Protein AF-E9I3D3-F1 (afdb_monomer_lite)

Structure (mmCIF, N/CA/C/O backbone):
data_AF-E9I3D3-F1
#
_entry.id   AF-E9I3D3-F1
#
loop_
_atom_site.group_PDB
_atom_site.id
_atom_site.type_symbol
_atom_site.label_atom_id
_atom_site.label_alt_id
_atom_site.label_comp_id
_atom_site.label_asym_id
_atom_site.label_entity_id
_atom_site.label_seq_id
_atom_site.pdbx_PDB_ins_code
_atom_site.Cartn_x
_atom_site.Cartn_y
_atom_site.Cartn_z
_atom_site.occupancy
_atom_site.B_iso_or_equiv
_atom_site.auth_seq_id
_atom_site.auth_comp_id
_atom_site.auth_asym_id
_atom_site.auth_atom_id
_atom_site.pdbx_PDB_model_num
ATOM 1 N N . MET A 1 1 ? -4.211 -24.464 13.431 1.00 39.22 1 MET A N 1
ATOM 2 C CA . MET A 1 1 ? -4.792 -23.364 14.235 1.00 39.22 1 MET A CA 1
ATOM 3 C C . MET A 1 1 ? -4.269 -22.022 13.716 1.00 39.22 1 MET A C 1
ATOM 5 O O . MET A 1 1 ? -3.355 -21.473 14.306 1.00 39.22 1 MET A O 1
ATOM 9 N N . THR A 1 2 ? -4.808 -21.493 12.605 1.00 46.53 2 THR A N 1
ATOM 10 C CA . THR A 1 2 ? -4.333 -20.205 12.036 1.00 46.53 2 THR A CA 1
ATOM 11 C C . THR A 1 2 ? -5.432 -19.461 11.262 1.00 46.53 2 THR A C 1
ATOM 13 O O . THR A 1 2 ? -5.239 -19.005 10.145 1.00 46.53 2 THR A O 1
ATOM 16 N N . ARG A 1 3 ? -6.625 -19.287 11.854 1.00 50.22 3 ARG A N 1
ATOM 17 C CA . ARG A 1 3 ? -7.694 -18.449 11.253 1.00 50.22 3 ARG A CA 1
ATOM 18 C C . ARG A 1 3 ? -7.287 -16.973 11.065 1.00 50.22 3 ARG A C 1
ATOM 20 O O . ARG A 1 3 ? -7.968 -16.250 10.353 1.00 50.22 3 ARG A O 1
ATOM 27 N N . LYS A 1 4 ? -6.205 -16.515 11.713 1.00 50.62 4 LYS A N 1
ATOM 28 C CA . LYS A 1 4 ? -5.813 -15.097 11.801 1.00 50.62 4 LYS A CA 1
ATOM 29 C C . LYS A 1 4 ? -4.961 -14.569 10.636 1.00 50.62 4 LYS A C 1
ATOM 31 O O . LYS A 1 4 ? -4.973 -13.354 10.475 1.00 50.62 4 LYS A O 1
ATOM 3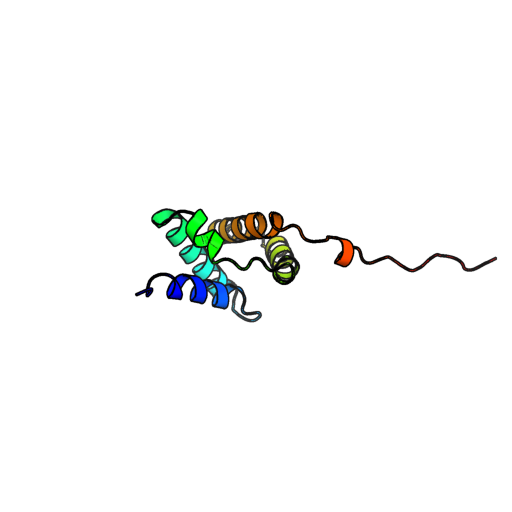6 N N . SER A 1 5 ? -4.264 -15.419 9.874 1.00 54.50 5 SER A N 1
ATOM 37 C CA . SER A 1 5 ? -3.480 -15.015 8.686 1.00 54.50 5 SER A CA 1
ATOM 38 C C . SER A 1 5 ? -4.320 -15.003 7.403 1.00 54.50 5 SER A C 1
ATOM 40 O O . SER A 1 5 ? -4.067 -14.223 6.494 1.00 54.50 5 SER A O 1
ATOM 42 N N . PHE A 1 6 ? -5.378 -15.817 7.353 1.00 56.97 6 PHE A N 1
ATOM 43 C CA . PHE A 1 6 ? -6.227 -15.983 6.169 1.00 56.97 6 PHE A CA 1
ATOM 44 C C . PHE A 1 6 ? -6.895 -14.682 5.696 1.00 56.97 6 PHE A C 1
ATOM 46 O O . PHE A 1 6 ? -7.027 -14.460 4.496 1.00 56.97 6 PHE A O 1
ATOM 53 N N . THR A 1 7 ? -7.305 -13.809 6.621 1.00 61.78 7 THR A N 1
ATOM 54 C CA . THR A 1 7 ? -7.935 -12.527 6.270 1.00 61.78 7 THR A CA 1
ATOM 55 C C . THR A 1 7 ? -6.937 -11.548 5.649 1.00 61.78 7 THR A C 1
ATOM 57 O O . THR A 1 7 ? -7.289 -10.843 4.712 1.00 61.78 7 THR A O 1
ATOM 60 N N . GLU A 1 8 ? -5.691 -11.530 6.127 1.00 65.12 8 GLU A N 1
ATOM 61 C CA . GLU A 1 8 ? -4.638 -10.630 5.632 1.00 65.12 8 GLU A CA 1
ATOM 62 C C . GLU A 1 8 ? -4.238 -11.017 4.199 1.00 65.12 8 GLU A C 1
ATOM 64 O O . GLU A 1 8 ? -4.221 -10.166 3.314 1.00 65.12 8 GLU A O 1
ATOM 69 N N . THR A 1 9 ? -4.055 -12.315 3.929 1.00 67.38 9 THR A N 1
ATOM 70 C CA . THR A 1 9 ? -3.771 -12.822 2.576 1.00 67.38 9 THR A CA 1
ATOM 71 C C . THR A 1 9 ? -4.924 -12.567 1.600 1.00 67.38 9 THR A C 1
ATOM 73 O O . THR A 1 9 ? -4.693 -12.235 0.442 1.00 67.38 9 THR A O 1
ATOM 76 N N . LYS A 1 10 ? -6.180 -12.658 2.059 1.00 75.12 10 LYS A N 1
ATOM 77 C CA . LYS A 1 10 ? -7.349 -12.343 1.224 1.00 75.12 10 LYS A CA 1
ATOM 78 C C . LYS A 1 10 ? -7.411 -10.876 0.812 1.00 75.12 10 LYS A C 1
ATOM 80 O O . LYS A 1 10 ? -7.694 -10.598 -0.346 1.00 75.12 10 LYS A O 1
ATOM 85 N N . ILE A 1 11 ? -7.147 -9.953 1.740 1.00 77.25 11 ILE A N 1
ATOM 86 C CA . ILE A 1 11 ? -7.142 -8.508 1.451 1.00 77.25 11 ILE A CA 1
ATOM 87 C C . ILE A 1 11 ? -6.062 -8.182 0.418 1.00 77.25 11 ILE A C 1
ATOM 89 O O . ILE A 1 11 ? -6.299 -7.410 -0.500 1.00 77.25 11 ILE A O 1
ATOM 93 N N . ILE A 1 12 ? -4.895 -8.810 0.533 1.00 75.75 12 ILE A N 1
ATOM 94 C CA . ILE A 1 12 ? -3.784 -8.600 -0.396 1.00 75.75 12 ILE A CA 1
ATOM 95 C C . ILE A 1 12 ? -4.120 -9.123 -1.796 1.00 75.75 12 ILE A C 1
ATOM 97 O O . ILE A 1 12 ? -3.844 -8.435 -2.773 1.00 75.75 12 ILE A O 1
ATOM 101 N N . ASN A 1 13 ? -4.784 -10.276 -1.906 1.00 75.75 13 ASN A N 1
ATOM 102 C CA . ASN A 1 13 ? -5.249 -10.780 -3.202 1.00 75.75 13 ASN A CA 1
ATOM 103 C C . ASN A 1 13 ? -6.257 -9.829 -3.866 1.00 75.75 13 ASN A C 1
ATOM 105 O O . ASN A 1 13 ? -6.163 -9.604 -5.064 1.00 75.75 13 ASN A O 1
ATOM 109 N N . ILE A 1 14 ? -7.155 -9.219 -3.084 1.00 78.31 14 ILE A N 1
ATOM 110 C CA . ILE A 1 14 ? -8.091 -8.192 -3.574 1.00 78.31 14 ILE A CA 1
ATOM 111 C C . ILE A 1 14 ? -7.322 -6.956 -4.069 1.00 78.31 14 ILE A C 1
ATOM 113 O O . ILE A 1 14 ? -7.667 -6.373 -5.086 1.00 78.31 14 ILE A O 1
ATOM 117 N N . ILE A 1 15 ? -6.248 -6.547 -3.390 1.00 75.75 15 ILE A N 1
ATOM 118 C CA . ILE A 1 15 ? -5.438 -5.403 -3.839 1.00 75.75 15 ILE A CA 1
ATOM 119 C C . ILE A 1 15 ? -4.700 -5.721 -5.155 1.00 75.75 15 ILE A C 1
ATOM 121 O O . ILE A 1 15 ? -4.591 -4.839 -6.008 1.00 75.75 15 ILE A O 1
ATOM 125 N N . ARG A 1 16 ? -4.222 -6.964 -5.330 1.00 73.25 16 ARG A N 1
ATOM 126 C CA . ARG A 1 16 ? -3.494 -7.420 -6.532 1.00 73.25 16 ARG A CA 1
ATOM 127 C C . ARG A 1 16 ? -4.380 -7.626 -7.762 1.00 73.25 16 ARG A C 1
ATOM 129 O O . ARG A 1 16 ? -3.850 -7.709 -8.861 1.00 73.25 16 ARG A O 1
ATOM 136 N N . GLU A 1 17 ? -5.697 -7.724 -7.612 1.00 77.88 17 GLU A N 1
ATOM 137 C CA . GLU A 1 17 ? -6.587 -8.003 -8.740 1.00 77.88 17 GLU A CA 1
ATOM 138 C C . GLU A 1 17 ? -6.659 -6.791 -9.698 1.00 77.88 17 GLU A C 1
ATOM 140 O O . GLU A 1 17 ? -7.171 -5.705 -9.378 1.00 77.88 17 GLU A O 1
ATOM 145 N N . GLU A 1 18 ? -6.074 -6.962 -10.887 1.00 63.56 18 GLU A N 1
ATOM 146 C CA . GLU A 1 18 ? -6.094 -6.003 -11.994 1.00 63.56 18 GLU A CA 1
ATOM 147 C C . GLU A 1 18 ? -7.494 -5.980 -12.619 1.00 63.56 18 GLU A C 1
ATOM 149 O O . GLU A 1 18 ? -7.823 -6.765 -13.501 1.00 63.56 18 GLU A O 1
ATOM 154 N N . GLY A 1 19 ? -8.363 -5.111 -12.104 1.00 66.69 19 GLY A N 1
ATOM 155 C CA . GLY A 1 19 ? -9.734 -4.961 -12.604 1.00 66.69 19 GLY A CA 1
ATOM 156 C C . GLY A 1 19 ? -10.738 -4.469 -11.567 1.00 66.69 19 GLY A C 1
ATOM 157 O O . GLY A 1 19 ? -11.849 -4.088 -11.926 1.00 66.69 19 GLY A O 1
ATOM 158 N N . LEU A 1 20 ? -10.364 -4.445 -10.284 1.00 73.06 20 LEU A N 1
ATOM 159 C CA . LEU A 1 20 ? -11.230 -3.901 -9.241 1.00 73.06 20 LEU A CA 1
ATOM 160 C C . LEU A 1 20 ? -11.223 -2.373 -9.221 1.00 73.06 20 LEU A C 1
ATOM 162 O O . LEU A 1 20 ? -10.176 -1.738 -9.378 1.00 73.06 20 LEU A O 1
ATOM 166 N N . ASP A 1 21 ? -12.407 -1.822 -8.959 1.00 80.19 21 ASP A N 1
ATOM 167 C CA . ASP A 1 21 ? -12.652 -0.391 -8.832 1.00 80.19 21 ASP A CA 1
ATOM 168 C C . ASP A 1 21 ? -11.768 0.258 -7.750 1.00 80.19 21 ASP A C 1
ATOM 170 O O . ASP A 1 21 ? -11.439 -0.353 -6.722 1.00 80.19 21 ASP A O 1
ATOM 174 N N . TYR A 1 22 ? -11.394 1.520 -7.977 1.00 77.31 22 TYR A N 1
ATOM 175 C CA . TYR A 1 22 ? -10.507 2.282 -7.096 1.00 77.31 22 TYR A CA 1
ATOM 176 C C . TYR A 1 22 ? -11.038 2.359 -5.655 1.00 77.31 22 TYR A C 1
ATOM 178 O O . TYR A 1 22 ? -10.254 2.271 -4.702 1.00 77.31 22 TYR A O 1
ATOM 186 N N . GLU A 1 23 ? -12.359 2.457 -5.463 1.00 81.06 23 GLU A N 1
ATOM 187 C CA . GLU A 1 23 ? -12.970 2.509 -4.131 1.00 81.06 23 GLU A CA 1
ATOM 188 C C . GLU A 1 23 ? -12.791 1.202 -3.356 1.00 81.06 23 GLU A C 1
ATOM 190 O O . GLU A 1 23 ? -12.474 1.213 -2.164 1.00 81.06 23 GLU A O 1
ATOM 195 N N . VAL A 1 24 ? -12.925 0.060 -4.033 1.00 82.31 24 VAL A N 1
ATOM 196 C CA . VAL A 1 24 ? -12.756 -1.262 -3.411 1.00 82.31 24 VAL A CA 1
ATOM 197 C C . VAL A 1 24 ? -11.313 -1.440 -2.945 1.00 82.31 24 VAL A C 1
ATOM 199 O O . VAL A 1 24 ? -11.068 -1.859 -1.808 1.00 82.31 24 VAL A O 1
ATOM 202 N N . LYS A 1 25 ? -10.350 -1.043 -3.786 1.00 81.00 25 LYS A N 1
ATOM 203 C CA . LYS A 1 25 ? -8.926 -1.043 -3.430 1.00 81.00 25 LYS A CA 1
ATOM 204 C C . LYS A 1 25 ? -8.645 -0.103 -2.259 1.00 81.00 25 LYS A C 1
ATOM 206 O O . LYS A 1 25 ? -7.927 -0.482 -1.335 1.00 81.00 25 LYS A O 1
ATOM 211 N N . HIS A 1 26 ? -9.254 1.083 -2.231 1.00 83.50 26 HIS A N 1
ATOM 212 C CA . HIS A 1 26 ? -9.111 2.003 -1.104 1.00 83.50 26 HIS A CA 1
ATOM 213 C C . HIS A 1 26 ? -9.624 1.406 0.216 1.00 83.50 26 HIS A C 1
ATOM 215 O O . HIS A 1 26 ? -8.929 1.474 1.232 1.00 83.50 26 HIS A O 1
ATOM 221 N N . VAL A 1 27 ? -10.801 0.773 0.219 1.00 85.50 27 VAL A N 1
ATOM 222 C CA . VAL A 1 27 ? -11.334 0.109 1.420 1.00 85.50 27 VAL A CA 1
ATOM 223 C C . VAL A 1 27 ? -10.396 -1.007 1.886 1.00 85.50 27 VAL A C 1
ATOM 225 O O . VAL A 1 27 ? -10.123 -1.115 3.084 1.00 85.50 27 VAL A O 1
ATOM 228 N N . ALA A 1 28 ? -9.833 -1.786 0.958 1.00 85.56 28 ALA A N 1
ATOM 229 C CA . ALA A 1 28 ? -8.843 -2.812 1.274 1.00 85.56 28 ALA A CA 1
ATOM 230 C C . ALA A 1 28 ? -7.583 -2.217 1.937 1.00 85.56 28 ALA A C 1
ATOM 232 O O . ALA A 1 28 ? -7.152 -2.707 2.986 1.00 85.56 28 ALA A O 1
ATOM 233 N N . PHE A 1 29 ? -7.043 -1.115 1.404 1.00 84.56 29 PHE A N 1
ATOM 234 C CA . PHE A 1 29 ? -5.916 -0.398 2.013 1.00 84.56 29 PHE A CA 1
ATOM 235 C C . PHE A 1 29 ? -6.258 0.194 3.383 1.00 84.56 29 PHE A C 1
ATOM 237 O O . PHE A 1 29 ? -5.454 0.111 4.313 1.00 84.56 29 PHE A O 1
ATOM 244 N N . ARG A 1 30 ? -7.470 0.723 3.559 1.00 86.88 30 ARG A N 1
ATOM 245 C CA . ARG A 1 30 ? -7.948 1.220 4.853 1.00 86.88 30 ARG A CA 1
ATOM 246 C C . ARG A 1 30 ? -8.036 0.096 5.889 1.00 86.88 30 ARG A C 1
ATOM 248 O O . ARG A 1 30 ? -7.592 0.269 7.024 1.00 86.88 30 ARG A O 1
ATOM 255 N N . CYS A 1 31 ? -8.535 -1.081 5.511 1.00 85.50 31 CYS A N 1
ATOM 256 C CA . CYS A 1 31 ? -8.512 -2.267 6.371 1.00 85.50 31 CYS A CA 1
ATOM 257 C C . CYS A 1 31 ? -7.078 -2.681 6.725 1.00 85.50 31 CYS A C 1
ATOM 259 O O . CYS A 1 31 ? -6.786 -2.940 7.894 1.00 85.50 31 CYS A O 1
ATOM 261 N N . LEU A 1 32 ? -6.172 -2.693 5.744 1.00 84.25 32 LEU A N 1
ATOM 262 C CA . LEU A 1 32 ? -4.756 -3.004 5.945 1.00 84.25 32 LEU A CA 1
ATOM 263 C C . LEU A 1 32 ? -4.090 -2.025 6.929 1.00 84.25 32 LEU A C 1
ATOM 265 O O . LEU A 1 32 ? -3.332 -2.437 7.814 1.00 84.25 32 LEU A O 1
ATOM 269 N N . T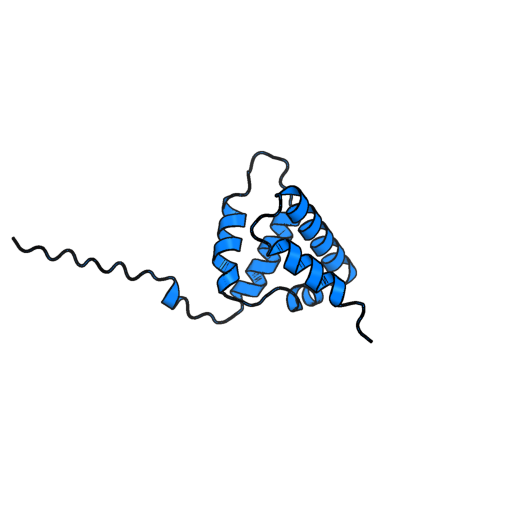YR A 1 33 ? -4.423 -0.737 6.833 1.00 86.00 33 TYR A N 1
ATOM 270 C CA . TYR A 1 33 ? -3.976 0.292 7.767 1.00 86.00 33 TYR A CA 1
ATOM 271 C C . TYR A 1 33 ? -4.472 0.031 9.197 1.00 86.00 33 TYR A C 1
ATOM 273 O O . TYR A 1 33 ? -3.675 0.022 10.140 1.00 86.00 33 TYR A O 1
ATOM 281 N N . PHE A 1 34 ? -5.765 -0.256 9.379 1.00 86.81 34 PHE A N 1
ATOM 282 C CA . PHE A 1 34 ? -6.309 -0.583 10.701 1.00 86.81 34 PHE A CA 1
ATOM 283 C C . PHE A 1 34 ? -5.663 -1.838 11.299 1.00 86.81 34 PHE A C 1
ATOM 285 O O . PHE A 1 34 ? -5.296 -1.843 12.475 1.00 86.81 34 PHE A O 1
ATOM 292 N N . ILE A 1 35 ? -5.447 -2.883 10.497 1.00 83.38 35 ILE A N 1
ATOM 293 C CA . ILE A 1 35 ? -4.743 -4.093 10.944 1.00 83.38 35 ILE A CA 1
ATOM 294 C C . ILE A 1 35 ? -3.306 -3.750 11.363 1.00 83.38 35 ILE A C 1
ATOM 296 O O . ILE A 1 35 ? -2.849 -4.205 12.415 1.00 83.38 35 ILE A O 1
ATOM 300 N N . SER A 1 36 ? -2.623 -2.888 10.605 1.00 84.88 36 SER A N 1
ATOM 301 C CA . SER A 1 36 ? -1.273 -2.408 10.931 1.00 84.88 36 SER A CA 1
ATOM 302 C C . SER A 1 36 ? -1.227 -1.659 12.264 1.00 84.88 36 SER A C 1
ATOM 304 O O . SER A 1 36 ? -0.246 -1.785 12.997 1.00 84.88 36 SER A O 1
ATOM 306 N N . LYS A 1 37 ? -2.287 -0.924 12.623 1.00 84.06 37 LYS A N 1
ATOM 307 C CA . LYS A 1 37 ? -2.399 -0.239 13.921 1.00 84.06 37 LYS A CA 1
ATOM 308 C C . LYS A 1 37 ? -2.620 -1.193 15.090 1.00 84.06 37 LYS A C 1
ATOM 310 O O . LYS A 1 37 ? -2.026 -0.991 16.142 1.00 84.06 37 LYS A O 1
ATOM 315 N N . VAL A 1 38 ? -3.445 -2.224 14.916 1.00 87.12 38 VAL A N 1
ATOM 316 C CA . VAL A 1 38 ? -3.808 -3.143 16.010 1.00 87.12 38 VAL A CA 1
ATOM 317 C C . VAL A 1 38 ? -2.748 -4.227 16.232 1.00 87.12 38 VAL A C 1
ATOM 319 O O . VAL A 1 38 ? -2.498 -4.624 17.366 1.00 87.12 38 VAL A O 1
ATOM 322 N N . ARG A 1 39 ? -2.118 -4.726 15.162 1.00 80.44 39 ARG A N 1
ATOM 323 C CA . ARG A 1 39 ? -1.155 -5.845 15.218 1.00 80.44 39 ARG A CA 1
ATOM 324 C C . ARG A 1 39 ? 0.299 -5.437 14.992 1.00 80.44 39 ARG A C 1
ATOM 326 O O . ARG A 1 39 ? 1.198 -6.247 15.208 1.00 80.44 39 ARG A O 1
ATOM 333 N N . GLY A 1 40 ? 0.530 -4.201 14.563 1.00 84.00 40 GLY A N 1
ATOM 334 C CA . GLY A 1 40 ? 1.841 -3.691 14.187 1.00 84.00 40 GLY A CA 1
ATOM 335 C C . GLY A 1 40 ? 2.172 -3.930 12.712 1.00 84.00 40 GLY A C 1
ATOM 336 O O . GLY A 1 40 ? 1.909 -4.991 12.142 1.00 84.00 40 GLY A O 1
ATOM 337 N N . TYR A 1 41 ? 2.834 -2.944 12.104 1.00 81.25 41 TYR A N 1
ATOM 338 C CA . TYR A 1 41 ? 3.206 -2.955 10.684 1.00 81.25 41 TYR A CA 1
ATOM 339 C C . TYR A 1 41 ? 4.064 -4.168 10.288 1.00 81.25 41 TYR A C 1
ATOM 341 O O . TYR A 1 41 ? 3.933 -4.675 9.182 1.00 81.25 41 TYR A O 1
ATOM 349 N N . LYS A 1 42 ? 4.907 -4.690 11.194 1.00 79.81 42 LYS A N 1
ATOM 350 C CA . LYS A 1 42 ? 5.785 -5.847 10.925 1.00 79.81 42 LYS A CA 1
ATOM 351 C C . LYS A 1 42 ? 5.027 -7.147 10.662 1.00 79.81 42 LYS A C 1
ATOM 353 O O . LYS A 1 42 ? 5.606 -8.068 10.094 1.00 79.81 42 LYS A O 1
ATOM 358 N N . VAL A 1 43 ? 3.793 -7.272 11.150 1.00 81.00 43 VAL A N 1
ATOM 359 C CA . VAL A 1 43 ? 2.965 -8.461 10.906 1.00 81.00 43 VAL A CA 1
ATOM 360 C C . VAL A 1 43 ? 2.364 -8.370 9.511 1.00 81.00 43 VAL A C 1
ATOM 362 O O . VAL A 1 43 ? 2.505 -9.303 8.732 1.00 81.00 43 VAL A O 1
ATOM 365 N N . VAL A 1 44 ? 1.797 -7.217 9.163 1.00 79.56 44 VAL A N 1
ATOM 366 C CA . VAL A 1 44 ? 1.244 -6.946 7.828 1.00 79.56 44 VAL A CA 1
ATOM 367 C C . VAL A 1 44 ? 2.329 -7.040 6.756 1.00 79.56 44 VAL A C 1
ATOM 369 O O . VAL A 1 44 ? 2.140 -7.696 5.738 1.00 79.56 44 VAL A O 1
ATOM 372 N N . ALA A 1 45 ? 3.508 -6.487 7.040 1.00 78.38 45 ALA A N 1
ATOM 373 C CA . ALA A 1 45 ? 4.645 -6.490 6.134 1.00 78.38 45 ALA A CA 1
ATOM 374 C C . ALA A 1 45 ? 5.119 -7.885 5.709 1.00 78.38 45 ALA A C 1
ATOM 376 O O . ALA A 1 45 ? 5.640 -8.033 4.615 1.00 78.38 45 ALA A O 1
ATOM 377 N N . ARG A 1 46 ? 4.941 -8.901 6.565 1.00 77.56 46 ARG A N 1
ATOM 378 C CA . ARG A 1 46 ? 5.309 -10.293 6.253 1.00 77.56 46 ARG A CA 1
ATOM 379 C C . ARG A 1 46 ? 4.335 -10.987 5.308 1.00 77.56 46 ARG A C 1
ATOM 381 O O . ARG A 1 46 ? 4.669 -12.035 4.772 1.00 77.56 46 ARG A O 1
ATOM 388 N N . HIS A 1 47 ? 3.116 -10.469 5.196 1.00 76.19 47 HIS A N 1
ATOM 389 C CA . HIS A 1 47 ? 2.088 -11.041 4.332 1.00 76.19 47 HIS A CA 1
ATOM 390 C C . HIS A 1 47 ? 2.035 -10.334 2.978 1.00 76.19 47 HIS A C 1
ATOM 392 O O . HIS A 1 47 ? 1.478 -10.895 2.038 1.00 76.19 47 HIS A O 1
ATOM 398 N N . LEU A 1 48 ? 2.599 -9.122 2.885 1.00 75.50 48 LEU A N 1
ATOM 399 C CA . LEU A 1 48 ? 2.744 -8.402 1.627 1.00 75.50 48 LEU A CA 1
ATOM 400 C C . LEU A 1 48 ? 3.706 -9.153 0.704 1.00 75.50 48 LEU A C 1
ATOM 402 O O . LEU A 1 48 ? 4.725 -9.666 1.172 1.00 75.50 48 LEU A O 1
ATOM 40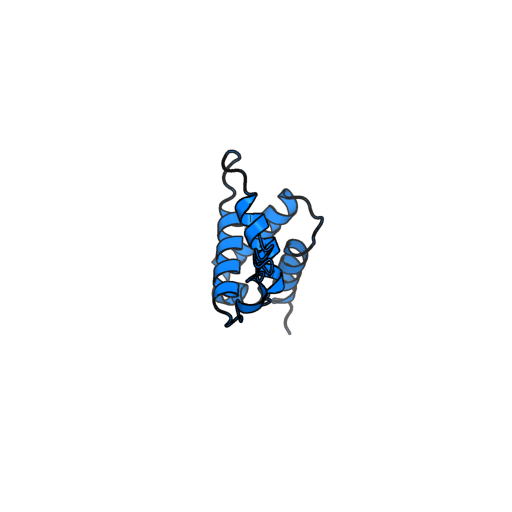6 N N . PRO A 1 49 ? 3.383 -9.247 -0.593 1.00 71.94 49 PRO A N 1
ATOM 407 C CA . PRO A 1 49 ? 4.209 -9.982 -1.524 1.00 71.94 49 PRO A CA 1
ATOM 408 C C . PRO A 1 49 ? 5.551 -9.268 -1.675 1.00 71.94 49 PRO A C 1
ATOM 410 O O . PRO A 1 49 ? 5.653 -8.042 -1.766 1.00 71.94 49 PRO A O 1
ATOM 413 N N . HIS A 1 50 ? 6.585 -10.093 -1.669 1.00 71.81 50 HIS A N 1
ATOM 414 C CA . HIS A 1 50 ? 7.984 -9.723 -1.789 1.00 71.81 50 HIS A CA 1
ATOM 415 C C . HIS A 1 50 ? 8.459 -9.918 -3.244 1.00 71.81 50 HIS A C 1
ATOM 417 O O . HIS A 1 50 ? 9.610 -10.248 -3.504 1.00 71.81 50 HIS A O 1
ATOM 423 N N . GLU A 1 51 ? 7.565 -9.808 -4.222 1.00 68.38 51 GLU A N 1
ATOM 424 C CA . GLU A 1 51 ? 7.892 -10.079 -5.620 1.00 68.38 51 GLU A CA 1
ATOM 425 C C . GLU A 1 51 ? 8.220 -8.771 -6.345 1.00 68.38 51 GLU A C 1
ATOM 427 O O . GLU A 1 51 ? 7.504 -7.780 -6.227 1.00 68.38 51 GLU A O 1
ATOM 432 N N . THR A 1 52 ? 9.307 -8.753 -7.122 1.00 63.56 52 THR A N 1
ATOM 433 C CA . THR A 1 52 ? 9.706 -7.574 -7.918 1.00 63.56 52 THR A CA 1
ATOM 434 C C . THR A 1 52 ? 8.721 -7.280 -9.053 1.00 63.56 52 THR A C 1
ATOM 436 O O . THR A 1 52 ? 8.655 -6.152 -9.523 1.00 63.56 52 THR A O 1
ATOM 439 N N . ALA A 1 53 ? 7.937 -8.278 -9.471 1.00 67.75 53 ALA A N 1
ATOM 440 C CA . ALA A 1 53 ? 6.898 -8.125 -10.488 1.00 67.75 53 ALA A CA 1
ATOM 441 C C . ALA A 1 53 ? 5.766 -7.182 -10.044 1.00 67.75 53 ALA A C 1
ATOM 443 O O . ALA A 1 53 ? 5.142 -6.547 -10.883 1.00 67.75 53 ALA A O 1
ATOM 444 N N . ASP A 1 54 ? 5.544 -7.036 -8.734 1.00 69.19 54 ASP A N 1
ATOM 445 C CA . ASP A 1 54 ? 4.528 -6.125 -8.206 1.00 69.19 54 ASP A CA 1
ATOM 446 C C . ASP A 1 54 ? 5.038 -4.670 -8.108 1.00 69.19 54 ASP A C 1
ATOM 448 O O . ASP A 1 54 ? 4.274 -3.782 -7.746 1.00 69.19 54 ASP A O 1
ATOM 452 N N . LEU A 1 55 ? 6.317 -4.390 -8.411 1.00 73.69 55 LEU A N 1
ATOM 453 C CA . LEU A 1 55 ? 6.897 -3.045 -8.278 1.00 73.69 55 LEU A CA 1
ATOM 454 C C . LEU A 1 55 ? 6.342 -2.065 -9.319 1.00 73.69 55 LEU A C 1
ATOM 456 O O . LEU A 1 55 ? 5.955 -0.953 -8.971 1.00 73.69 55 LEU A O 1
ATOM 460 N N . GLU A 1 56 ? 6.308 -2.478 -10.583 1.00 73.81 56 GLU A N 1
ATOM 461 C CA . GLU A 1 56 ? 5.821 -1.670 -11.704 1.00 73.81 56 GLU A CA 1
ATOM 462 C C . GLU A 1 56 ? 4.350 -1.246 -11.539 1.00 73.81 56 GLU A C 1
ATOM 464 O O . GLU A 1 56 ? 4.090 -0.039 -11.529 1.00 73.81 56 GLU A O 1
ATOM 469 N N . PRO A 1 57 ? 3.386 -2.163 -11.301 1.00 76.06 57 PRO A N 1
ATOM 470 C CA . PRO A 1 57 ? 1.997 -1.768 -11.087 1.00 76.06 57 PRO A CA 1
ATOM 471 C C . PRO A 1 57 ? 1.827 -0.908 -9.832 1.00 76.06 57 PRO A C 1
ATOM 473 O O . PRO A 1 57 ? 0.968 -0.032 -9.810 1.00 76.06 57 PRO A O 1
ATOM 476 N N . LEU A 1 58 ? 2.651 -1.102 -8.798 1.00 78.44 58 LEU A N 1
ATOM 477 C CA . LEU A 1 58 ? 2.588 -0.330 -7.557 1.00 78.44 58 LEU A CA 1
ATOM 478 C C . LEU A 1 58 ? 3.089 1.107 -7.743 1.00 78.44 58 LEU A C 1
ATOM 480 O O . LEU A 1 58 ? 2.456 2.032 -7.235 1.00 78.44 58 LEU A O 1
ATOM 484 N N . LEU A 1 59 ? 4.173 1.303 -8.498 1.00 78.62 59 LEU A N 1
ATOM 485 C CA . LEU A 1 59 ? 4.667 2.631 -8.875 1.00 78.62 59 LEU A CA 1
ATOM 486 C C . LEU A 1 59 ? 3.678 3.351 -9.791 1.00 78.62 59 LEU A C 1
ATOM 488 O O . LEU A 1 59 ? 3.332 4.497 -9.519 1.00 78.62 59 LEU A O 1
ATOM 492 N N . HIS A 1 60 ? 3.145 2.652 -10.794 1.00 80.44 60 HIS A N 1
ATOM 493 C CA . HIS A 1 60 ? 2.097 3.181 -11.664 1.00 80.44 60 HIS A CA 1
ATOM 494 C C . HIS A 1 60 ? 0.849 3.583 -10.860 1.00 80.44 60 HIS A C 1
ATOM 496 O O . HIS A 1 60 ? 0.247 4.627 -11.101 1.00 80.44 60 HIS A O 1
ATOM 502 N N . TYR A 1 61 ? 0.464 2.795 -9.851 1.00 78.25 61 TYR A N 1
ATOM 503 C CA . TYR A 1 61 ? -0.656 3.138 -8.974 1.00 78.25 61 TYR A CA 1
ATOM 504 C C . TYR A 1 61 ? -0.361 4.359 -8.096 1.00 78.25 61 TYR A C 1
ATOM 506 O O . TYR A 1 61 ? -1.286 5.100 -7.776 1.00 78.25 61 TYR A O 1
ATOM 514 N N . LEU A 1 62 ? 0.899 4.570 -7.702 1.00 79.19 62 LEU A N 1
ATOM 515 C CA . LEU A 1 62 ? 1.343 5.737 -6.935 1.00 79.19 62 LEU A CA 1
ATOM 516 C C . LEU A 1 62 ? 1.331 7.015 -7.781 1.00 79.19 62 LEU A C 1
ATOM 518 O O . LEU A 1 62 ? 0.917 8.062 -7.295 1.00 79.19 62 LEU A O 1
ATOM 522 N N . GLU A 1 63 ? 1.775 6.915 -9.033 1.00 81.44 63 GLU A N 1
ATOM 523 C CA . GLU A 1 63 ? 1.851 8.030 -9.980 1.00 81.44 63 GLU A CA 1
ATOM 524 C C . GLU A 1 63 ? 0.463 8.503 -10.425 1.00 81.44 63 GLU A C 1
ATOM 526 O O . GLU A 1 63 ? 0.210 9.700 -10.502 1.00 81.44 63 GLU A O 1
ATOM 531 N N . ASN A 1 64 ? -0.471 7.569 -10.626 1.00 77.94 64 ASN A N 1
ATOM 532 C CA . ASN A 1 64 ? -1.850 7.876 -11.010 1.00 77.94 64 ASN A CA 1
ATOM 533 C C . ASN A 1 64 ? -2.751 8.315 -9.838 1.00 77.94 64 ASN A C 1
ATOM 535 O O . ASN A 1 64 ? -3.970 8.390 -10.001 1.00 77.94 64 ASN A O 1
ATOM 539 N N . GLN A 1 65 ? -2.205 8.571 -8.643 1.00 72.69 65 GLN A N 1
ATOM 540 C CA . GLN A 1 65 ? -3.006 9.150 -7.561 1.00 72.69 65 GLN A CA 1
ATOM 541 C C . GLN A 1 65 ? -3.336 10.613 -7.885 1.00 72.69 65 GLN A C 1
ATOM 543 O O . GLN A 1 65 ? -2.441 11.437 -8.053 1.00 72.69 65 GLN A O 1
ATOM 548 N N . ASP A 1 66 ? -4.629 10.939 -7.938 1.00 67.81 66 ASP A N 1
ATOM 549 C CA . ASP A 1 66 ? -5.098 12.296 -8.218 1.00 67.81 66 ASP A CA 1
ATOM 550 C C . ASP A 1 66 ? -4.818 13.226 -7.014 1.00 67.81 66 ASP A C 1
ATOM 552 O O . ASP A 1 66 ? -5.314 12.971 -5.910 1.00 67.81 66 ASP A O 1
ATOM 556 N N . PRO A 1 67 ? -4.033 14.307 -7.180 1.00 62.81 67 PRO A N 1
ATOM 557 C CA . PRO A 1 67 ? -3.728 15.242 -6.098 1.00 62.81 67 PRO A CA 1
ATOM 558 C C . PRO A 1 67 ? -4.930 16.108 -5.674 1.00 62.81 67 PRO A C 1
ATOM 560 O O . PRO A 1 67 ? -4.861 16.761 -4.632 1.00 62.81 67 PRO A O 1
ATOM 563 N N . GLY A 1 68 ? -6.016 16.148 -6.460 1.00 58.66 68 GLY A N 1
ATOM 564 C CA . GLY A 1 68 ? -7.161 17.040 -6.233 1.00 58.66 68 GLY A CA 1
ATOM 565 C C . GLY A 1 68 ? -8.311 16.450 -5.410 1.00 58.66 68 GLY A C 1
ATOM 566 O O . GLY A 1 68 ? -9.044 17.192 -4.751 1.00 58.66 68 GLY A O 1
ATOM 567 N N . VAL A 1 69 ? -8.483 15.126 -5.407 1.00 57.53 69 VAL A N 1
ATOM 568 C CA . VAL A 1 69 ? -9.588 14.450 -4.711 1.00 57.53 69 VAL A CA 1
ATOM 569 C C . VAL A 1 69 ? -9.080 13.931 -3.376 1.00 57.53 69 VAL A C 1
ATOM 571 O O . VAL A 1 69 ? -8.276 13.009 -3.367 1.00 57.53 69 VAL A O 1
ATOM 574 N N . GLN A 1 70 ? -9.541 14.541 -2.270 1.00 57.03 70 GLN A N 1
ATOM 575 C CA . GLN A 1 70 ? -9.377 14.091 -0.873 1.00 57.03 70 GLN A CA 1
ATOM 576 C C . GLN A 1 70 ? -8.318 13.003 -0.716 1.00 57.03 70 GLN A C 1
ATOM 578 O O . GLN A 1 70 ? -8.647 11.818 -0.741 1.00 57.03 70 GLN A O 1
ATOM 583 N N . LEU A 1 71 ? -7.057 13.430 -0.606 1.00 59.03 71 LEU A N 1
ATOM 584 C CA . LEU A 1 71 ? -5.896 12.557 -0.532 1.00 59.03 71 LEU A CA 1
ATOM 585 C C . LEU A 1 71 ? -6.196 11.389 0.417 1.00 59.03 71 LEU A C 1
ATOM 587 O O . LEU A 1 71 ? -6.234 11.555 1.641 1.00 59.03 71 LEU A O 1
ATOM 591 N N . LYS A 1 72 ? -6.472 10.213 -0.154 1.00 76.19 72 LYS A N 1
ATOM 592 C CA . LYS A 1 72 ? -6.805 9.006 0.601 1.00 76.19 72 LYS A CA 1
ATOM 593 C C . LYS A 1 72 ? -5.513 8.482 1.201 1.00 76.19 72 LYS A C 1
ATOM 595 O O . LYS A 1 72 ? -4.835 7.609 0.652 1.00 76.19 72 LYS A O 1
ATOM 600 N N . TRP A 1 73 ? -5.100 9.133 2.279 1.00 79.31 73 TRP A N 1
ATOM 601 C CA . TRP A 1 73 ? -3.801 8.962 2.909 1.00 79.31 73 TRP A CA 1
ATOM 602 C C . TRP A 1 73 ? -3.600 7.524 3.399 1.00 79.31 73 TRP A C 1
ATOM 604 O O . TRP A 1 73 ? -2.463 7.067 3.458 1.00 79.31 73 TRP A O 1
ATOM 614 N N . GLU A 1 74 ? -4.672 6.772 3.679 1.00 83.81 74 GLU A N 1
ATOM 615 C CA . GLU A 1 74 ? -4.596 5.346 4.005 1.00 83.81 74 GLU A CA 1
ATOM 616 C C . GLU A 1 74 ? -4.082 4.515 2.823 1.00 83.81 74 GLU A C 1
ATOM 618 O O . GLU A 1 74 ? -3.276 3.604 3.018 1.00 83.81 74 GLU A O 1
ATOM 623 N N . THR A 1 75 ? -4.503 4.853 1.599 1.00 82.50 75 THR A N 1
ATOM 624 C CA . THR A 1 75 ? -4.002 4.223 0.370 1.00 82.50 75 THR A CA 1
ATOM 625 C C . THR A 1 75 ? -2.538 4.581 0.154 1.00 82.50 75 THR A C 1
ATOM 627 O O . THR A 1 75 ? -1.722 3.686 -0.046 1.00 82.50 75 THR A O 1
ATOM 630 N N . HIS A 1 76 ? -2.175 5.859 0.294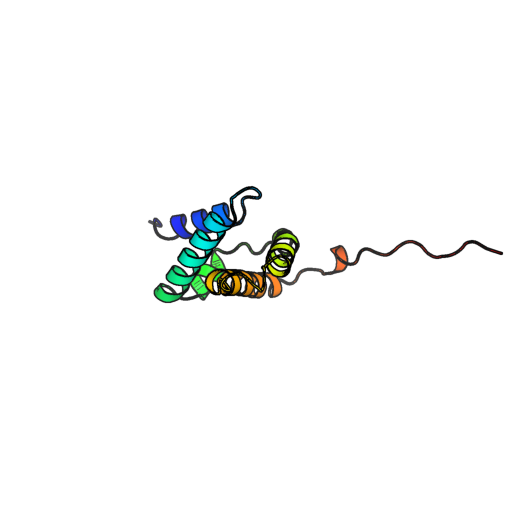 1.00 84.38 76 HIS A N 1
ATOM 631 C CA . HIS A 1 76 ? -0.781 6.300 0.184 1.00 84.38 76 HIS A CA 1
ATOM 632 C C . HIS A 1 76 ? 0.116 5.612 1.215 1.00 84.38 76 HIS A C 1
ATOM 634 O O . HIS A 1 76 ? 1.183 5.107 0.878 1.00 84.38 76 HIS A O 1
ATOM 640 N N . TYR A 1 77 ? -0.333 5.530 2.466 1.00 84.94 77 TYR A N 1
ATOM 641 C CA . TYR A 1 77 ? 0.388 4.830 3.521 1.00 84.94 77 TYR A CA 1
ATOM 642 C C . TYR A 1 77 ? 0.562 3.344 3.196 1.00 84.94 77 TYR A C 1
ATOM 644 O O . TYR A 1 77 ? 1.660 2.813 3.343 1.00 84.94 77 TYR A O 1
ATOM 652 N N . GLY A 1 78 ? -0.504 2.669 2.755 1.00 84.50 78 GLY A N 1
ATOM 653 C CA . GLY A 1 78 ? -0.462 1.252 2.399 1.00 84.50 78 GLY A CA 1
ATOM 654 C C . GLY A 1 78 ? 0.486 0.965 1.234 1.00 84.50 78 GLY A C 1
ATOM 655 O O . GLY A 1 78 ? 1.283 0.031 1.313 1.00 84.50 78 GLY A O 1
ATOM 656 N N . LEU A 1 79 ? 0.451 1.805 0.198 1.00 83.00 79 LEU A N 1
ATOM 657 C CA . LEU A 1 79 ? 1.340 1.707 -0.957 1.00 83.00 79 LEU A CA 1
ATOM 658 C C . LEU A 1 79 ? 2.798 1.979 -0.582 1.00 83.00 79 LEU A C 1
ATOM 660 O O . LEU A 1 79 ? 3.667 1.193 -0.935 1.00 83.00 79 LEU A O 1
ATOM 664 N N . LEU A 1 80 ? 3.080 3.037 0.185 1.00 85.19 80 LEU A N 1
ATOM 665 C CA . LEU A 1 80 ? 4.439 3.345 0.645 1.00 85.19 80 LEU A CA 1
ATOM 666 C C . LEU A 1 80 ? 4.986 2.266 1.582 1.00 85.19 80 LEU A C 1
ATOM 668 O O . LEU A 1 80 ? 6.167 1.925 1.512 1.00 85.19 80 LEU A O 1
ATOM 672 N N . LEU A 1 81 ? 4.138 1.701 2.445 1.00 85.62 81 LEU A N 1
ATOM 673 C CA . LEU A 1 81 ? 4.514 0.574 3.290 1.00 85.62 81 LEU A CA 1
ATOM 674 C C . LEU A 1 81 ? 4.906 -0.625 2.424 1.00 85.62 81 LEU A C 1
ATOM 676 O O . LEU A 1 81 ? 5.964 -1.211 2.649 1.00 85.62 81 LEU A O 1
ATOM 680 N N . TRP A 1 82 ? 4.095 -0.961 1.422 1.00 84.31 82 TRP A N 1
ATOM 681 C CA . TRP A 1 82 ? 4.384 -2.059 0.508 1.00 84.31 82 TRP A CA 1
ATOM 682 C C . TRP A 1 82 ? 5.646 -1.791 -0.322 1.00 84.31 82 TRP A C 1
ATOM 684 O O . TRP A 1 82 ? 6.537 -2.639 -0.346 1.00 84.31 82 TRP A O 1
ATOM 694 N N . LEU A 1 83 ? 5.822 -0.579 -0.852 1.00 81.38 83 LEU A N 1
ATOM 695 C CA . LEU A 1 83 ? 7.049 -0.158 -1.528 1.00 81.38 83 LEU A CA 1
ATOM 696 C C . LEU A 1 83 ? 8.276 -0.309 -0.619 1.00 81.38 83 LEU A C 1
ATOM 698 O O . LEU A 1 83 ? 9.274 -0.880 -1.037 1.00 81.38 83 LEU A O 1
ATOM 702 N N . SER A 1 84 ? 8.203 0.118 0.646 1.00 84.44 84 SER A N 1
ATOM 703 C CA . SER A 1 84 ? 9.323 0.003 1.598 1.00 84.44 84 SER A CA 1
ATOM 704 C C . SER A 1 84 ? 9.757 -1.445 1.862 1.00 84.44 84 SER A C 1
ATOM 706 O O . SER A 1 84 ? 10.900 -1.700 2.245 1.00 84.44 84 SER A O 1
ATOM 708 N N . ILE A 1 85 ? 8.838 -2.396 1.678 1.00 80.00 85 ILE A N 1
ATOM 709 C CA . ILE A 1 85 ? 9.077 -3.828 1.847 1.00 80.00 85 ILE A CA 1
ATOM 710 C C . ILE A 1 85 ? 9.646 -4.426 0.570 1.00 80.00 85 ILE A C 1
ATOM 712 O O . ILE A 1 85 ? 10.600 -5.197 0.657 1.00 80.00 85 ILE A O 1
ATOM 716 N N . VAL A 1 86 ? 9.083 -4.056 -0.584 1.00 78.19 86 VAL A N 1
ATOM 717 C CA . VAL A 1 86 ? 9.605 -4.468 -1.886 1.00 78.19 86 VAL A CA 1
ATOM 718 C C . VAL A 1 86 ? 11.038 -3.960 -1.998 1.00 78.19 86 VAL A C 1
ATOM 720 O O . VAL A 1 86 ? 11.915 -4.806 -2.054 1.00 78.19 86 VAL A O 1
ATOM 723 N N . VAL A 1 87 ? 11.304 -2.648 -1.831 1.00 76.69 87 VAL A N 1
ATOM 724 C CA . VAL A 1 87 ? 12.631 -1.965 -1.892 1.00 76.69 87 VAL A CA 1
ATOM 725 C C . VAL A 1 87 ? 13.753 -2.674 -1.094 1.00 76.69 87 VAL A C 1
ATOM 727 O O . VAL A 1 87 ? 14.925 -2.578 -1.447 1.00 76.69 87 VAL A O 1
ATOM 730 N N . LYS A 1 88 ? 13.421 -3.418 -0.032 1.00 72.12 88 LYS A N 1
ATOM 731 C CA . LYS A 1 88 ? 14.396 -4.136 0.810 1.00 72.12 88 LYS A CA 1
ATOM 732 C C . LYS A 1 88 ? 14.921 -5.449 0.235 1.00 72.12 88 LYS A C 1
ATOM 734 O O . LYS A 1 88 ? 15.863 -6.014 0.793 1.00 72.12 88 LYS A O 1
ATOM 739 N N . ILE A 1 89 ? 14.294 -5.974 -0.802 1.00 69.44 89 ILE A N 1
ATOM 740 C CA . ILE A 1 89 ? 14.693 -7.237 -1.411 1.00 69.44 89 ILE A CA 1
ATOM 741 C C . ILE A 1 89 ? 15.862 -6.933 -2.343 1.00 69.44 89 ILE A C 1
ATOM 743 O O . ILE A 1 89 ? 15.804 -5.949 -3.071 1.00 69.44 89 ILE A O 1
ATOM 747 N N . PRO A 1 90 ? 16.941 -7.728 -2.339 1.00 59.09 90 PRO A N 1
ATOM 748 C CA . PRO A 1 90 ? 18.054 -7.501 -3.244 1.00 59.09 90 PRO A CA 1
ATOM 749 C C . PRO A 1 90 ? 17.625 -7.934 -4.649 1.00 59.09 90 PRO A C 1
ATOM 751 O O . PRO A 1 90 ? 17.890 -9.051 -5.084 1.00 59.09 90 PRO A O 1
ATOM 754 N N . PHE A 1 91 ? 16.894 -7.083 -5.360 1.00 58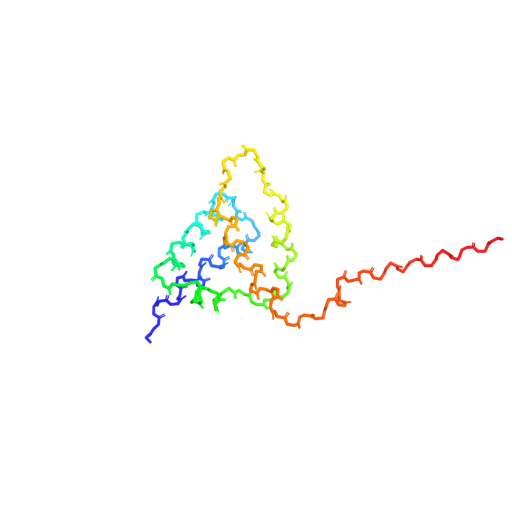.31 91 PHE A N 1
ATOM 755 C CA . PHE A 1 91 ? 16.657 -7.277 -6.785 1.00 58.31 91 PHE A CA 1
ATOM 756 C C . PHE A 1 91 ? 17.895 -6.852 -7.554 1.00 58.31 91 PHE A C 1
ATOM 758 O O . PHE A 1 91 ? 18.477 -5.794 -7.314 1.00 58.31 91 PHE A O 1
ATOM 765 N N . HIS A 1 92 ? 18.244 -7.641 -8.562 1.00 55.59 92 HIS A N 1
ATOM 766 C CA . HIS A 1 92 ? 19.071 -7.146 -9.645 1.00 55.59 92 HIS A CA 1
ATOM 767 C C . HIS A 1 92 ? 18.227 -6.156 -10.462 1.00 55.59 92 HIS A C 1
ATOM 769 O O . HIS A 1 92 ? 17.402 -6.566 -11.276 1.00 55.59 92 HIS A O 1
ATOM 775 N N . HIS A 1 93 ? 18.458 -4.850 -10.277 1.00 52.59 93 HIS A N 1
ATOM 776 C CA . HIS A 1 93 ? 17.878 -3.768 -11.100 1.00 52.59 93 HIS A CA 1
ATOM 777 C C . HIS A 1 93 ? 18.228 -3.902 -12.599 1.00 52.59 93 HIS A C 1
ATOM 779 O O . HIS A 1 93 ? 17.687 -3.198 -13.443 1.00 52.59 93 HIS A O 1
ATOM 785 N N . GLN A 1 94 ? 19.101 -4.850 -12.936 1.00 53.53 94 GLN A N 1
ATOM 786 C CA . GLN A 1 94 ? 19.638 -5.122 -14.262 1.00 53.53 94 GLN A CA 1
ATOM 787 C C . GLN A 1 94 ? 18.594 -5.576 -15.304 1.00 53.53 94 GLN A C 1
ATOM 789 O O . GLN A 1 94 ? 18.911 -5.611 -16.484 1.00 53.53 94 GLN A O 1
ATOM 794 N N . ARG A 1 95 ? 17.363 -5.936 -14.903 1.00 55.41 95 ARG A N 1
ATOM 795 C CA . ARG A 1 95 ? 16.268 -6.273 -15.841 1.00 55.41 95 ARG A CA 1
ATOM 796 C C . ARG A 1 95 ? 15.367 -5.091 -16.217 1.00 55.41 95 ARG A C 1
ATOM 798 O O . ARG A 1 95 ? 14.661 -5.197 -17.210 1.00 55.41 95 ARG A O 1
ATOM 805 N N . PHE A 1 96 ? 15.385 -4.006 -15.439 1.00 54.97 96 PHE A N 1
ATOM 806 C CA . PHE A 1 96 ? 14.621 -2.782 -15.728 1.00 54.97 96 PHE A CA 1
ATOM 807 C C . PHE A 1 96 ? 15.429 -1.755 -16.519 1.00 54.97 96 PHE A C 1
ATOM 809 O O . PHE A 1 96 ? 14.849 -0.840 -17.100 1.00 54.97 96 PHE A O 1
ATOM 816 N N . ASP A 1 97 ? 16.755 -1.912 -16.567 1.00 59.00 97 ASP A N 1
ATOM 817 C CA . ASP A 1 97 ? 17.585 -1.155 -17.491 1.00 59.00 97 ASP A CA 1
ATOM 818 C C . ASP A 1 97 ? 17.319 -1.698 -18.895 1.00 59.00 97 ASP A C 1
ATOM 820 O O . ASP A 1 97 ? 17.914 -2.677 -19.352 1.00 59.00 97 ASP A O 1
ATOM 824 N N . THR A 1 98 ? 16.313 -1.116 -19.544 1.00 58.62 98 THR A N 1
ATOM 825 C CA . THR A 1 98 ? 16.087 -1.299 -20.969 1.00 58.62 98 THR A CA 1
ATOM 826 C C . THR A 1 98 ? 17.359 -0.806 -21.623 1.00 58.62 98 THR A C 1
ATOM 828 O O . THR A 1 98 ? 17.543 0.398 -21.797 1.00 58.62 98 THR A O 1
ATOM 831 N N . SER A 1 99 ? 18.263 -1.730 -21.948 1.00 55.62 99 SER A N 1
ATOM 832 C CA . SER A 1 99 ? 19.408 -1.440 -22.787 1.00 55.62 99 SER A CA 1
ATOM 833 C C . SER A 1 99 ? 18.842 -0.815 -24.052 1.00 55.62 99 SER A C 1
ATOM 835 O O . SER A 1 99 ? 18.289 -1.513 -24.911 1.00 55.62 99 SER A O 1
ATOM 837 N N . THR A 1 100 ? 18.927 0.513 -24.108 1.00 54.44 100 THR A N 1
ATOM 838 C CA . THR A 1 100 ? 18.650 1.344 -25.270 1.00 54.44 100 THR A CA 1
ATOM 839 C C . THR A 1 100 ? 19.697 0.945 -26.294 1.00 54.44 100 THR A C 1
ATOM 841 O O . THR A 1 100 ? 20.750 1.548 -26.453 1.00 54.44 100 THR A O 1
ATOM 844 N N . SER A 1 101 ? 19.436 -0.186 -26.931 1.00 55.66 101 SER A N 1
ATOM 845 C CA . SER A 1 101 ? 20.208 -0.766 -28.007 1.00 55.66 101 SER A CA 1
ATOM 846 C C . SER A 1 101 ? 19.685 -0.144 -29.288 1.00 55.66 101 SER A C 1
ATOM 848 O O . SER A 1 101 ? 19.009 -0.767 -30.097 1.00 55.66 101 SER A O 1
ATOM 850 N N . LYS A 1 102 ? 20.005 1.134 -29.461 1.00 54.34 102 LYS A N 1
ATOM 851 C CA . LYS A 1 102 ? 20.246 1.681 -30.789 1.00 54.34 102 LYS A CA 1
ATOM 852 C C . LYS A 1 102 ? 21.545 2.471 -30.719 1.00 54.34 102 LYS A C 1
ATOM 854 O O . LYS A 1 102 ? 21.508 3.660 -30.412 1.00 54.34 102 LYS A O 1
ATOM 859 N N . PRO A 1 103 ? 22.702 1.826 -30.954 1.00 54.19 103 PRO A N 1
ATOM 860 C CA . PRO A 1 103 ? 23.866 2.584 -31.366 1.00 54.19 103 PRO A CA 1
ATOM 861 C C . PRO A 1 103 ? 23.477 3.314 -32.655 1.00 54.19 103 PRO A C 1
ATOM 863 O O . PRO A 1 103 ? 23.093 2.691 -33.643 1.00 54.19 103 PRO A O 1
ATOM 866 N N . ILE A 1 104 ? 23.512 4.643 -32.614 1.00 62.56 104 ILE A N 1
ATOM 867 C CA . ILE A 1 104 ? 23.499 5.473 -33.814 1.00 62.56 104 ILE A CA 1
ATOM 868 C C . ILE A 1 104 ? 24.848 5.210 -34.486 1.00 62.56 104 ILE A C 1
ATOM 870 O O . ILE A 1 104 ? 25.850 5.841 -34.168 1.00 62.56 104 ILE A O 1
ATOM 874 N N . ILE A 1 105 ? 24.883 4.189 -35.333 1.00 68.62 105 ILE A N 1
ATOM 875 C CA . ILE A 1 105 ? 25.904 4.012 -36.355 1.00 68.62 105 ILE A CA 1
ATOM 876 C C . ILE A 1 105 ? 25.117 3.849 -37.651 1.00 68.62 105 ILE A C 1
ATOM 878 O O . ILE A 1 105 ? 24.837 2.739 -38.089 1.00 68.62 105 ILE A O 1
ATOM 882 N N . GLU A 1 106 ? 24.693 4.973 -38.219 1.00 58.75 106 GLU A N 1
ATOM 883 C CA . GLU A 1 106 ? 24.611 5.073 -39.670 1.00 58.75 106 GLU A CA 1
ATOM 884 C C . GLU A 1 106 ? 25.762 5.978 -40.088 1.00 58.75 106 GLU A C 1
ATOM 886 O O . GLU A 1 106 ? 25.822 7.155 -39.731 1.00 58.75 106 GLU A O 1
ATOM 891 N N . GLU A 1 107 ? 26.728 5.336 -40.739 1.00 56.00 107 GLU A N 1
ATOM 892 C CA . GLU A 1 107 ? 27.822 5.958 -41.459 1.00 56.00 107 GLU A CA 1
ATOM 893 C C . GLU A 1 107 ? 27.288 6.979 -42.463 1.00 56.00 107 GLU A C 1
ATOM 895 O O . GLU A 1 107 ? 26.470 6.626 -43.311 1.00 56.00 107 GLU A O 1
ATOM 900 N N . PHE A 1 108 ? 27.818 8.199 -42.400 1.00 49.44 108 PHE A N 1
ATOM 901 C CA . PHE A 1 108 ? 28.210 8.984 -43.570 1.00 49.44 108 PHE A CA 1
ATOM 902 C C . PHE A 1 108 ? 29.458 9.796 -43.220 1.00 49.44 108 PHE A C 1
ATOM 904 O O . PHE A 1 108 ? 29.457 10.443 -42.146 1.00 49.44 108 PHE A O 1
#

Organism: Daphnia pulex (NCBI:txid6669)

pLDDT: mean 71.92, std 11.72, range [39.22, 87.12]

Foldseek 3Di:
DPPPVVVLLVLLVQCPDPPDDPVSNLVSLLVLLVCCVVVNLVVSLVSQDLDPVVVVVLVVVVVPDDPPPDRSVSSVVSSVSSVVSNVPDPDPCVVVPPPPPDDPDDDD

Secondary structure (DSSP, 8-state):
--TTTHHHHHHHHHHH-TT--HHHHHHHHHHHHHHHHHH-HHHHHTTS---GGGHHHHHHHHHT--SSS---HHHHHHHHHHHHHHTTS---GGGTS-----------

Sequence (108 aa):
MTRKSFTE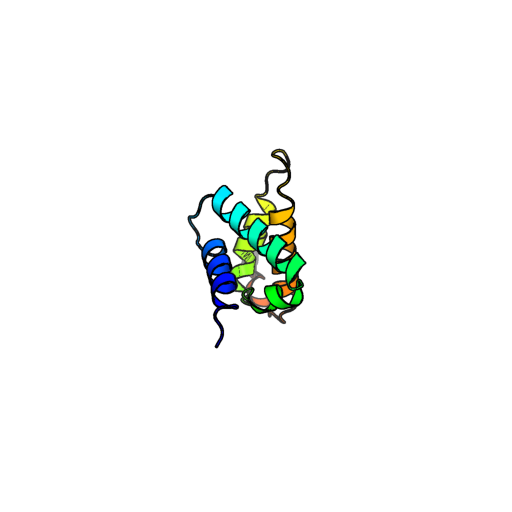TKIINIIREEGLDYEVKHVAFRCLYFISKVRGYKVVARHLPHETADLEPLLHYLENQDPGVQLKWETHYGLLLWLSIVVKIPFHHQRFDTSTSKPIIEEF

InterPro domains:
  IPR033162 Tubulin-folding cofactor D [PTHR12658] (12-101)

Radius of gyration: 17.83 Å; chains: 1; bounding box: 41×40×60 Å